Protein AF-A0A0S1MIK6-F1 (afdb_monomer_lite)

pLDDT: mean 86.22, std 11.85, range [40.47, 97.25]

Organism: Phakopsora pachyrhizi (NCBI:txid170000)

Radius of gyration: 14.86 Å; chains: 1; bounding box: 30×37×28 Å

Sequence (69 aa):
MSSANMSLVKIKITLDSDKAPEPQPESGEHILVQVVPLVDLHETLLEYSEKDGYMVDARLMHLSIGISG

Foldseek 3Di:
DDPPPDDDDDDDDDDPDPDDDDDDDDPPDDDDDDDDDLLCQQVVVVVQCPDPPGDDDPVSNVNSVVSND

Secondary structure (DSSP, 8-state):
---------------S--PPPPP-PPTT---------GGGHHHHHHHHHHSTT----HHHHHHHHHH--

Structure (mmCIF, N/CA/C/O backbone):
data_AF-A0A0S1MIK6-F1
#
_entry.id   AF-A0A0S1MIK6-F1
#
loop_
_atom_site.group_PDB
_atom_site.id
_atom_site.type_symbol
_atom_site.label_atom_id
_atom_site.label_alt_id
_atom_site.label_comp_id
_atom_site.label_asym_id
_atom_site.label_entity_id
_atom_site.label_seq_id
_atom_site.pdbx_PDB_ins_code
_atom_site.Cartn_x
_atom_site.Cartn_y
_atom_site.Cartn_z
_atom_site.occupancy
_atom_site.B_iso_or_equiv
_atom_site.auth_seq_id
_atom_site.auth_comp_id
_atom_site.auth_asym_id
_atom_site.auth_atom_id
_atom_site.pdbx_PDB_model_num
ATOM 1 N N . MET A 1 1 ? 5.721 18.011 16.081 1.00 40.47 1 MET A N 1
ATOM 2 C CA . MET A 1 1 ? 6.331 17.877 14.742 1.00 40.47 1 MET A CA 1
ATOM 3 C C . MET A 1 1 ? 7.521 16.944 14.864 1.00 40.47 1 MET A C 1
ATOM 5 O O . MET A 1 1 ? 8.513 17.338 15.462 1.00 40.47 1 MET A O 1
ATOM 9 N N . SER A 1 2 ? 7.402 15.691 14.424 1.00 48.88 2 SER A N 1
ATOM 10 C CA . SER A 1 2 ? 8.544 14.772 14.388 1.00 48.88 2 SER A CA 1
ATOM 11 C C . SER A 1 2 ? 9.462 15.181 13.238 1.00 48.88 2 SER A C 1
ATOM 13 O O . SER A 1 2 ? 9.002 15.297 12.103 1.00 48.88 2 SER A O 1
ATOM 15 N N . SER A 1 3 ? 10.741 15.420 13.514 1.00 54.06 3 SER A N 1
ATOM 16 C CA . SER A 1 3 ? 11.762 15.664 12.493 1.00 54.06 3 SER A CA 1
ATOM 17 C C . SER A 1 3 ? 12.035 14.369 11.719 1.00 54.06 3 SER A C 1
ATOM 19 O O . SER A 1 3 ? 12.956 13.626 12.051 1.00 54.06 3 SER A O 1
ATOM 21 N N . ALA A 1 4 ? 11.199 14.054 10.731 1.00 58.69 4 ALA A N 1
ATOM 22 C CA . ALA A 1 4 ? 11.416 12.916 9.849 1.00 58.69 4 ALA A CA 1
ATOM 23 C C . ALA A 1 4 ? 12.501 13.283 8.825 1.00 58.69 4 ALA A C 1
ATOM 25 O O . ALA A 1 4 ? 12.265 14.014 7.869 1.00 58.69 4 ALA A O 1
ATOM 26 N N . ASN A 1 5 ? 13.714 12.799 9.055 1.00 73.12 5 ASN A N 1
ATOM 27 C CA . ASN A 1 5 ? 14.891 12.960 8.204 1.00 73.12 5 ASN A CA 1
ATOM 28 C C . ASN A 1 5 ? 15.025 11.793 7.206 1.00 73.12 5 ASN A C 1
ATOM 30 O O . ASN A 1 5 ? 16.082 11.173 7.097 1.00 73.12 5 ASN A O 1
ATOM 34 N N . MET A 1 6 ? 13.941 11.468 6.495 1.00 76.81 6 MET A N 1
ATOM 35 C CA . MET A 1 6 ? 13.915 10.368 5.526 1.00 76.81 6 MET A CA 1
ATOM 36 C C . MET A 1 6 ? 14.295 10.848 4.120 1.00 76.81 6 MET A C 1
ATOM 38 O O . MET A 1 6 ? 13.808 11.875 3.656 1.00 76.81 6 MET A O 1
ATOM 42 N N . SER A 1 7 ? 15.138 10.076 3.429 1.00 79.56 7 SER A N 1
ATOM 43 C CA . SER A 1 7 ? 15.481 10.266 2.015 1.00 79.56 7 SER A CA 1
ATOM 44 C C . SER A 1 7 ? 15.078 9.025 1.222 1.00 79.56 7 SER A C 1
A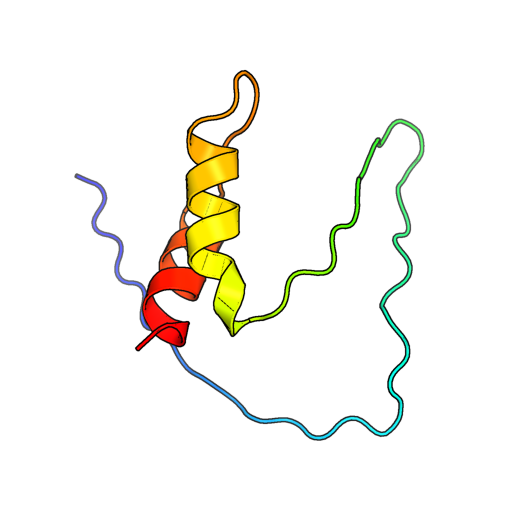TOM 46 O O . SER A 1 7 ? 15.337 7.903 1.665 1.00 79.56 7 SER A O 1
ATOM 48 N N . LEU A 1 8 ? 14.439 9.212 0.065 1.00 82.00 8 LEU A N 1
ATOM 49 C CA . LEU A 1 8 ? 14.034 8.116 -0.812 1.00 82.00 8 LEU A CA 1
ATOM 50 C C . LEU A 1 8 ? 15.158 7.782 -1.799 1.00 82.00 8 LEU A C 1
ATOM 52 O O . LEU A 1 8 ? 15.578 8.629 -2.585 1.00 82.00 8 LEU A O 1
ATOM 56 N N . VAL A 1 9 ? 15.590 6.521 -1.809 1.00 82.94 9 VAL A N 1
ATOM 57 C CA . VAL A 1 9 ? 16.558 5.987 -2.777 1.00 82.94 9 VAL A CA 1
ATOM 58 C C . VAL A 1 9 ? 15.891 4.863 -3.566 1.00 82.94 9 VAL A C 1
ATOM 60 O O . VAL A 1 9 ? 15.341 3.936 -2.976 1.00 82.94 9 VAL A O 1
ATOM 63 N N . LYS A 1 10 ? 15.935 4.938 -4.903 1.00 82.56 10 LYS A N 1
ATOM 64 C CA . LYS A 1 10 ? 15.379 3.918 -5.808 1.00 82.56 10 LYS A CA 1
ATOM 65 C C . LYS A 1 10 ? 16.510 3.061 -6.382 1.00 82.56 10 LYS A C 1
ATOM 67 O O . LYS A 1 10 ? 17.451 3.599 -6.959 1.00 82.56 10 LYS A O 1
ATOM 72 N N . ILE A 1 11 ? 16.402 1.738 -6.258 1.00 83.00 11 ILE A N 1
ATOM 73 C CA . ILE A 1 11 ? 17.310 0.768 -6.889 1.00 83.00 11 ILE A CA 1
ATOM 74 C C . ILE A 1 11 ? 16.479 -0.090 -7.839 1.00 83.00 11 ILE A C 1
ATOM 76 O O . ILE A 1 11 ? 15.444 -0.624 -7.447 1.00 83.00 11 ILE A O 1
ATOM 80 N N . LYS A 1 12 ? 16.923 -0.216 -9.092 1.00 84.19 12 LYS A N 1
ATOM 81 C CA . LYS A 1 12 ? 16.297 -1.102 -10.076 1.00 84.19 12 LYS A CA 1
ATOM 82 C C . LYS A 1 12 ? 17.024 -2.441 -10.073 1.00 84.19 12 LYS A C 1
ATOM 84 O O . LYS A 1 12 ? 18.228 -2.480 -10.310 1.00 84.19 12 LYS A O 1
ATOM 89 N N . ILE A 1 13 ? 16.284 -3.515 -9.832 1.00 81.81 13 ILE A N 1
ATOM 90 C CA . ILE A 1 13 ? 16.789 -4.889 -9.841 1.00 81.81 13 ILE A CA 1
ATOM 91 C C . ILE A 1 13 ? 15.965 -5.670 -10.862 1.00 81.81 13 ILE A C 1
ATOM 93 O O . ILE A 1 13 ? 14.746 -5.517 -10.919 1.00 81.81 13 ILE A O 1
ATOM 97 N N . THR A 1 14 ? 16.630 -6.479 -11.680 1.00 86.00 14 THR A N 1
ATOM 98 C CA . THR A 1 14 ? 15.973 -7.448 -12.563 1.00 86.00 14 THR A CA 1
ATOM 99 C C . THR A 1 14 ? 15.867 -8.770 -11.812 1.00 86.00 14 THR A C 1
ATOM 101 O O . THR A 1 14 ? 16.864 -9.225 -11.256 1.00 86.00 14 THR A O 1
ATOM 104 N N . LEU A 1 15 ? 14.672 -9.358 -11.767 1.00 82.19 15 LEU A N 1
ATOM 105 C CA . LEU A 1 15 ? 14.432 -10.653 -11.130 1.00 82.19 15 LEU A CA 1
ATOM 106 C C . LEU A 1 15 ? 14.402 -11.763 -12.184 1.00 82.19 15 LEU A C 1
ATOM 108 O O . LEU A 1 15 ? 13.923 -11.548 -13.294 1.00 82.19 15 LEU A O 1
ATOM 112 N N . ASP A 1 16 ? 14.872 -12.952 -11.809 1.00 84.12 16 ASP A N 1
ATOM 113 C CA . ASP A 1 16 ? 14.899 -14.129 -12.689 1.00 84.12 16 ASP A CA 1
ATOM 114 C C . ASP A 1 16 ? 13.536 -14.847 -12.777 1.00 84.12 16 ASP A C 1
ATOM 116 O O . ASP A 1 16 ? 13.336 -15.704 -13.638 1.00 84.12 16 ASP A O 1
ATOM 120 N N . SER A 1 17 ? 12.587 -14.529 -11.884 1.00 80.19 17 SER A N 1
ATOM 121 C CA . SER A 1 17 ? 11.240 -15.114 -11.872 1.00 80.19 17 SER A CA 1
ATOM 122 C C . SER A 1 17 ? 10.183 -14.138 -11.355 1.00 80.19 17 SER A C 1
ATOM 124 O O . SER A 1 17 ? 10.423 -13.459 -10.358 1.00 80.19 17 SER A O 1
ATOM 126 N N . ASP A 1 18 ? 8.985 -14.178 -11.941 1.00 74.44 18 ASP A N 1
ATOM 127 C CA . ASP A 1 18 ? 7.823 -13.362 -11.549 1.00 74.44 18 ASP A CA 1
ATOM 128 C C . ASP A 1 18 ? 6.983 -13.987 -10.415 1.00 74.44 18 ASP A C 1
ATOM 130 O O . ASP A 1 18 ? 5.772 -13.775 -10.322 1.00 74.44 18 ASP A O 1
ATOM 134 N N . LYS A 1 19 ? 7.582 -14.815 -9.548 1.00 78.19 19 LYS A N 1
ATOM 135 C CA . LYS A 1 19 ? 6.836 -15.418 -8.435 1.00 78.19 19 LYS A CA 1
ATOM 136 C C . LYS A 1 19 ? 6.491 -14.362 -7.386 1.00 78.19 19 LYS A C 1
ATOM 138 O O . LYS A 1 19 ? 7.379 -13.759 -6.788 1.00 78.19 19 LYS A O 1
ATOM 143 N N . ALA A 1 20 ? 5.195 -14.192 -7.131 1.00 75.75 20 ALA A N 1
ATOM 144 C CA . ALA A 1 20 ? 4.711 -13.388 -6.018 1.00 75.75 20 ALA A CA 1
ATOM 145 C C . ALA A 1 20 ? 5.142 -14.010 -4.672 1.00 75.75 20 ALA A C 1
ATOM 147 O O . ALA A 1 20 ? 5.186 -15.239 -4.560 1.00 75.75 20 ALA A O 1
ATOM 148 N N . PRO A 1 21 ? 5.460 -13.194 -3.652 1.00 77.81 21 PRO A N 1
ATOM 149 C CA . PRO A 1 21 ? 5.791 -13.702 -2.327 1.00 77.81 21 PRO A CA 1
ATOM 150 C C . PRO A 1 21 ? 4.570 -14.370 -1.685 1.00 77.81 21 PRO A C 1
ATOM 152 O O . PRO A 1 21 ? 3.472 -13.814 -1.691 1.00 77.81 21 PRO A O 1
ATOM 155 N N . GLU A 1 22 ? 4.776 -15.549 -1.099 1.00 83.00 22 GLU A N 1
ATOM 156 C CA . GLU A 1 22 ? 3.751 -16.235 -0.312 1.00 83.00 22 GLU A CA 1
ATOM 157 C C . GLU A 1 22 ? 3.857 -15.804 1.162 1.00 83.00 22 GLU A C 1
ATOM 159 O O . GLU A 1 22 ? 4.940 -15.916 1.748 1.00 83.00 22 GLU A O 1
ATOM 164 N N . PRO A 1 23 ? 2.775 -15.292 1.780 1.00 84.88 23 PRO A N 1
ATOM 165 C CA . PRO A 1 23 ? 2.784 -14.939 3.196 1.00 84.88 23 PRO A CA 1
ATOM 166 C C . PRO A 1 23 ? 2.958 -16.185 4.077 1.00 84.88 23 PRO A C 1
ATOM 168 O O . PRO A 1 23 ? 2.335 -17.218 3.841 1.00 84.88 23 PRO A O 1
ATOM 171 N N . GLN A 1 24 ? 3.779 -16.066 5.123 1.00 89.62 24 GLN A N 1
ATOM 172 C CA . GLN A 1 24 ? 4.045 -17.125 6.106 1.00 89.62 24 GLN A CA 1
ATOM 173 C C . GLN A 1 24 ? 3.648 -16.647 7.514 1.00 89.62 24 GLN A C 1
ATOM 175 O O . GLN A 1 24 ? 4.531 -16.350 8.314 1.00 89.62 24 GLN A O 1
ATOM 180 N N . PRO A 1 25 ? 2.342 -16.488 7.804 1.00 90.06 25 PRO A N 1
ATOM 181 C CA . PRO A 1 25 ? 1.887 -16.025 9.111 1.00 90.06 25 PRO A CA 1
ATOM 182 C C . PRO A 1 25 ? 2.151 -17.068 10.205 1.00 90.06 25 PRO A C 1
ATOM 184 O O . PRO A 1 25 ? 2.035 -18.277 9.975 1.00 90.06 25 PRO A O 1
ATOM 187 N N . GLU A 1 26 ? 2.456 -16.598 11.410 1.00 94.12 26 GLU A N 1
ATOM 188 C CA . GLU A 1 26 ? 2.573 -17.439 12.602 1.00 94.12 26 GLU A CA 1
ATOM 189 C C . GLU A 1 26 ? 1.198 -17.752 13.226 1.00 94.12 26 GLU A C 1
ATOM 191 O O . GLU A 1 26 ? 0.158 -17.189 12.872 1.00 94.12 26 GLU A O 1
ATOM 196 N N . SER A 1 27 ? 1.166 -18.690 14.179 1.00 92.75 27 SER A N 1
ATOM 197 C CA . SER A 1 27 ? -0.075 -19.084 14.854 1.00 92.75 27 SER A CA 1
ATOM 198 C C . SER A 1 27 ? -0.706 -17.900 15.594 1.00 92.75 27 SER A C 1
ATOM 200 O O . SER A 1 27 ? -0.161 -17.420 16.584 1.00 92.75 27 SER A O 1
ATOM 202 N N . GLY A 1 28 ? -1.907 -17.504 15.168 1.00 93.94 28 GLY A N 1
ATOM 203 C CA . GLY A 1 28 ? -2.650 -16.371 15.728 1.00 93.94 28 GLY A CA 1
ATOM 204 C C . GLY A 1 28 ? -2.536 -15.082 14.911 1.00 93.94 28 GLY A C 1
ATOM 205 O O . GLY A 1 28 ? -3.210 -14.107 15.238 1.00 93.94 28 GLY A O 1
ATOM 206 N N . GLU A 1 29 ? -1.739 -15.070 13.840 1.00 94.12 29 GLU A N 1
ATOM 207 C CA . GLU A 1 29 ? -1.661 -13.938 12.920 1.00 94.12 29 GLU A CA 1
ATOM 208 C C . GLU A 1 29 ? -2.732 -14.015 11.824 1.00 94.12 29 GLU A C 1
ATOM 210 O O . GLU A 1 29 ? -2.993 -15.061 11.228 1.00 94.12 29 GLU A O 1
ATOM 215 N N . HIS A 1 30 ? -3.323 -12.861 11.514 1.00 88.94 30 HIS A N 1
ATOM 216 C CA . HIS A 1 30 ? -4.256 -12.685 10.405 1.00 88.94 30 HIS A CA 1
ATOM 217 C C . HIS A 1 30 ? -3.710 -11.615 9.455 1.00 88.94 30 HIS A C 1
ATOM 219 O O . HIS A 1 30 ? -4.021 -10.433 9.589 1.00 88.94 30 HIS A O 1
ATOM 225 N N . ILE A 1 31 ? -2.865 -12.033 8.510 1.00 90.06 31 ILE A N 1
ATOM 226 C CA . ILE A 1 31 ? -2.226 -11.144 7.531 1.00 90.06 31 ILE A CA 1
ATOM 227 C C . ILE A 1 31 ? -2.953 -11.255 6.188 1.00 90.06 31 ILE A C 1
ATOM 229 O O . ILE A 1 31 ? -3.091 -12.344 5.634 1.00 90.06 31 ILE A O 1
ATOM 233 N N . LEU A 1 32 ? -3.390 -10.114 5.652 1.00 89.19 32 LEU A N 1
ATOM 234 C CA . LEU A 1 32 ? -3.947 -9.998 4.303 1.00 89.19 32 LEU A CA 1
ATOM 235 C C . LEU A 1 32 ? -2.886 -9.429 3.358 1.00 89.19 32 LEU A C 1
ATOM 237 O O . LEU A 1 32 ? -2.211 -8.457 3.695 1.00 89.19 32 LEU A O 1
ATOM 241 N N . VAL A 1 33 ? -2.756 -10.020 2.170 1.00 89.44 33 VAL A N 1
ATOM 242 C CA . VAL A 1 33 ? -1.832 -9.556 1.127 1.00 89.44 33 VAL A CA 1
ATOM 243 C C . VAL A 1 33 ? -2.630 -8.946 -0.018 1.00 89.44 33 VAL A C 1
ATOM 245 O O . VAL A 1 33 ? -3.508 -9.595 -0.581 1.00 89.44 33 VAL A O 1
ATOM 248 N N . GLN A 1 34 ? -2.291 -7.709 -0.375 1.00 89.62 34 GLN A N 1
ATOM 249 C CA . 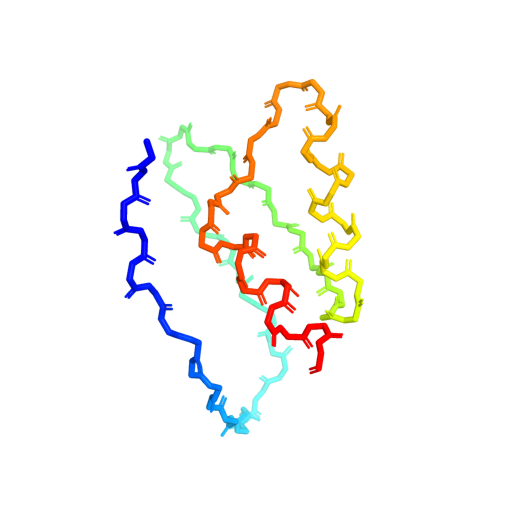GLN A 1 34 ? -2.865 -6.981 -1.503 1.00 89.62 34 GLN A CA 1
ATOM 250 C C . GLN A 1 34 ? -1.744 -6.649 -2.491 1.00 89.62 34 GLN A C 1
ATOM 252 O O . GLN A 1 34 ? -0.768 -5.992 -2.129 1.00 89.62 34 GLN A O 1
ATOM 257 N N . VAL A 1 35 ? -1.890 -7.077 -3.745 1.00 90.44 35 VAL A N 1
ATOM 258 C CA . VAL A 1 35 ? -1.013 -6.633 -4.837 1.00 90.44 35 VAL A CA 1
ATOM 259 C C . VAL A 1 35 ? -1.601 -5.351 -5.417 1.00 90.44 35 VAL A C 1
ATOM 261 O O . VAL A 1 35 ? -2.749 -5.348 -5.855 1.00 90.44 35 VAL A O 1
ATOM 264 N N . VAL A 1 36 ? -0.822 -4.270 -5.403 1.00 91.69 36 VAL A N 1
ATOM 265 C CA . VAL A 1 36 ? -1.240 -2.947 -5.885 1.00 91.69 36 VAL A CA 1
ATOM 266 C C . VAL A 1 36 ? -0.268 -2.490 -6.974 1.00 91.69 36 VAL A C 1
ATOM 268 O O . VAL A 1 36 ? 0.946 -2.511 -6.736 1.00 91.69 36 VAL A O 1
ATOM 271 N N . PRO A 1 37 ? -0.749 -2.094 -8.167 1.00 91.38 37 PRO A N 1
ATOM 272 C CA . PRO A 1 37 ? 0.099 -1.467 -9.172 1.00 91.38 37 PRO A CA 1
ATOM 273 C C . PRO A 1 37 ? 0.787 -0.227 -8.598 1.00 91.38 37 PRO A C 1
ATOM 275 O O . PRO A 1 37 ? 0.162 0.579 -7.918 1.00 91.38 37 PRO A O 1
ATOM 278 N N . LEU A 1 38 ? 2.077 -0.035 -8.890 1.00 90.06 38 LEU A N 1
ATOM 279 C CA . LEU A 1 38 ? 2.826 1.105 -8.340 1.00 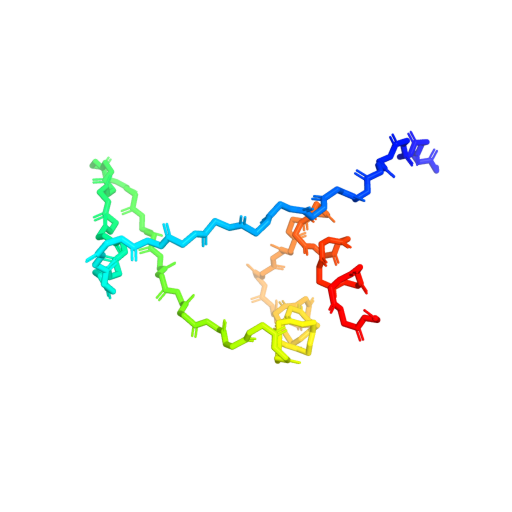90.06 38 LEU A CA 1
ATOM 280 C C . LEU A 1 38 ? 2.213 2.463 -8.708 1.00 90.06 38 LEU A C 1
ATOM 282 O O . LEU A 1 38 ? 2.312 3.396 -7.918 1.00 90.06 38 LEU A O 1
ATOM 286 N N . VAL A 1 39 ? 1.578 2.551 -9.880 1.00 91.06 39 VAL A N 1
ATOM 287 C CA . VAL A 1 39 ? 0.877 3.753 -10.358 1.00 91.06 39 VAL A CA 1
ATOM 288 C C . VAL A 1 39 ? -0.342 4.111 -9.506 1.00 91.06 39 VAL A C 1
ATOM 290 O O . VAL A 1 39 ? -0.640 5.289 -9.358 1.00 91.06 39 VAL A O 1
ATOM 293 N N . ASP A 1 40 ? -0.969 3.116 -8.878 1.00 94.81 40 ASP A N 1
ATOM 294 C CA . ASP A 1 40 ? -2.184 3.279 -8.073 1.00 94.81 40 ASP A CA 1
ATOM 295 C C . ASP A 1 40 ? -1.875 3.263 -6.565 1.00 94.81 40 ASP A C 1
ATOM 297 O O . ASP A 1 40 ? -2.775 3.396 -5.735 1.00 94.81 40 ASP A O 1
ATOM 301 N N . LEU A 1 41 ? -0.601 3.082 -6.180 1.00 94.75 41 LEU A N 1
ATOM 302 C CA . LEU A 1 41 ? -0.208 2.876 -4.784 1.00 94.75 41 LEU A CA 1
ATOM 303 C C . LEU A 1 41 ? -0.631 4.047 -3.895 1.00 94.75 41 LEU A C 1
ATOM 305 O O . LEU A 1 41 ? -1.156 3.825 -2.810 1.00 94.75 41 LEU A O 1
ATOM 309 N N . HIS A 1 42 ? -0.398 5.284 -4.334 1.00 95.38 42 HIS A N 1
ATOM 310 C CA . HIS A 1 42 ? -0.722 6.464 -3.532 1.00 95.38 42 HIS A CA 1
ATOM 311 C C . HIS A 1 42 ? -2.232 6.618 -3.311 1.00 95.38 42 HIS A C 1
ATOM 313 O O . HIS A 1 42 ? -2.663 6.819 -2.179 1.00 95.38 42 HIS A O 1
ATOM 319 N N . GLU A 1 43 ? -3.035 6.477 -4.368 1.00 95.88 43 GLU A N 1
ATOM 320 C CA . GLU A 1 43 ? -4.499 6.545 -4.278 1.00 95.88 43 GLU A CA 1
ATOM 321 C C . GLU A 1 43 ? -5.051 5.427 -3.386 1.00 95.88 43 GLU A C 1
ATOM 323 O O . GLU A 1 43 ? -5.794 5.698 -2.447 1.00 95.88 43 GLU A O 1
ATOM 328 N N . THR A 1 44 ? -4.566 4.197 -3.568 1.00 96.31 44 THR A N 1
ATOM 329 C CA . THR A 1 44 ? -4.955 3.051 -2.734 1.00 96.31 44 THR A CA 1
ATOM 330 C C . THR A 1 44 ? -4.671 3.296 -1.245 1.00 96.31 44 THR A C 1
ATOM 332 O O . THR A 1 44 ? -5.470 2.939 -0.379 1.00 96.31 44 THR A O 1
ATOM 335 N N . LEU A 1 45 ? -3.526 3.899 -0.905 1.00 96.62 45 LEU A N 1
ATOM 336 C CA . LEU A 1 45 ? -3.195 4.210 0.489 1.00 96.62 45 LEU A CA 1
ATOM 337 C C . LEU A 1 45 ? -4.044 5.352 1.056 1.00 96.62 45 LEU A C 1
ATOM 339 O O . LEU A 1 45 ? -4.370 5.307 2.243 1.00 96.62 45 LEU A O 1
ATOM 343 N N . LEU A 1 46 ? -4.421 6.342 0.241 1.00 96.44 46 LEU A N 1
ATOM 344 C CA . LEU A 1 46 ? -5.369 7.379 0.656 1.00 96.44 46 LEU A CA 1
ATOM 345 C C . LEU A 1 46 ? -6.725 6.764 1.008 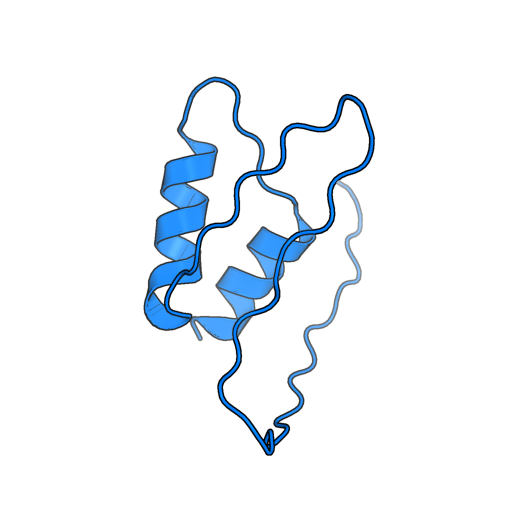1.00 96.44 46 LEU A C 1
ATOM 347 O O . LEU A 1 46 ? -7.219 7.008 2.108 1.00 96.44 46 LEU A O 1
ATOM 351 N N . GLU A 1 47 ? -7.258 5.886 0.158 1.00 97.25 47 GLU A N 1
ATOM 352 C CA . GLU A 1 47 ? -8.513 5.172 0.427 1.00 97.25 47 GLU A CA 1
ATOM 353 C C . GLU A 1 47 ? -8.446 4.362 1.732 1.00 97.25 47 GLU A C 1
ATOM 355 O O . GLU A 1 47 ? -9.364 4.405 2.553 1.00 97.25 47 GLU A O 1
ATOM 360 N N . TYR A 1 48 ? -7.335 3.656 1.981 1.00 96.81 48 TYR A N 1
ATOM 361 C CA . TYR A 1 48 ? -7.145 2.943 3.248 1.00 96.81 48 TYR A CA 1
ATOM 362 C C . TYR A 1 48 ? -7.038 3.878 4.450 1.00 96.81 48 TYR A C 1
ATOM 364 O O . TYR A 1 48 ? -7.473 3.502 5.535 1.00 96.81 48 TYR A O 1
ATOM 372 N N . SER A 1 49 ? -6.469 5.073 4.286 1.00 96.44 49 SER A N 1
ATOM 373 C CA . SER A 1 49 ? -6.363 6.046 5.377 1.00 96.44 49 SER A CA 1
ATOM 374 C C . SER A 1 49 ? -7.718 6.618 5.802 1.00 96.44 49 SER A C 1
ATOM 376 O O . SER A 1 49 ? -7.871 7.026 6.951 1.00 96.44 49 SER A O 1
ATOM 378 N N . GLU A 1 50 ? -8.703 6.603 4.902 1.00 97.00 50 GLU A N 1
ATOM 379 C CA . GLU A 1 50 ? -10.073 7.060 5.159 1.00 97.00 50 GLU A CA 1
ATOM 380 C C . GLU A 1 50 ? -10.977 5.946 5.716 1.00 97.00 50 GLU A C 1
ATOM 382 O O . GLU A 1 50 ? -12.086 6.214 6.179 1.00 97.00 50 GLU A O 1
ATOM 387 N N . LYS A 1 51 ? -10.518 4.688 5.694 1.00 97.00 51 LYS A N 1
ATOM 388 C CA . LYS A 1 51 ? -11.303 3.525 6.116 1.00 97.00 51 LYS A CA 1
ATOM 389 C C . LYS A 1 51 ? -11.243 3.311 7.631 1.00 97.00 51 LYS A C 1
ATOM 391 O O . LYS A 1 51 ? -10.171 3.177 8.220 1.00 97.00 51 LYS A O 1
ATOM 396 N N . ASP A 1 52 ? -12.409 3.160 8.256 1.00 96.69 52 ASP A N 1
ATOM 397 C CA . ASP A 1 52 ? -12.510 2.890 9.693 1.00 96.69 52 ASP A CA 1
ATOM 398 C C . ASP A 1 52 ? -11.757 1.616 10.103 1.00 96.69 52 ASP A C 1
ATOM 400 O O . ASP A 1 52 ? -11.957 0.532 9.546 1.00 96.69 52 ASP A O 1
ATOM 404 N N . GLY A 1 53 ? -10.902 1.750 11.119 1.00 95.56 53 GLY A N 1
ATOM 405 C CA . GLY A 1 53 ? -10.088 0.656 11.654 1.00 95.56 53 GLY A CA 1
ATOM 406 C C . GLY A 1 53 ? -8.787 0.392 10.891 1.00 95.56 53 GLY A C 1
ATOM 407 O O . GLY A 1 53 ? -8.104 -0.582 11.204 1.00 95.56 53 GLY A O 1
ATOM 408 N N . TYR A 1 54 ? -8.428 1.241 9.924 1.00 96.50 54 TYR A N 1
ATOM 409 C CA . TYR A 1 54 ? -7.180 1.144 9.170 1.00 96.50 54 TYR A CA 1
ATOM 410 C C . TYR A 1 54 ? -6.226 2.272 9.565 1.00 96.50 54 TYR A C 1
ATOM 412 O O . TYR A 1 54 ? -6.628 3.366 9.954 1.00 96.50 54 TYR A O 1
ATOM 420 N N . MET A 1 55 ? -4.928 1.989 9.481 1.00 96.25 55 MET A N 1
ATOM 421 C CA . MET A 1 55 ? -3.875 2.979 9.675 1.00 96.25 55 MET A CA 1
ATOM 422 C C . MET A 1 55 ? -2.734 2.673 8.714 1.00 96.25 55 MET A C 1
ATOM 424 O O . MET A 1 55 ? -2.243 1.545 8.660 1.00 96.25 55 MET A O 1
ATOM 428 N N . VAL A 1 56 ? -2.308 3.682 7.96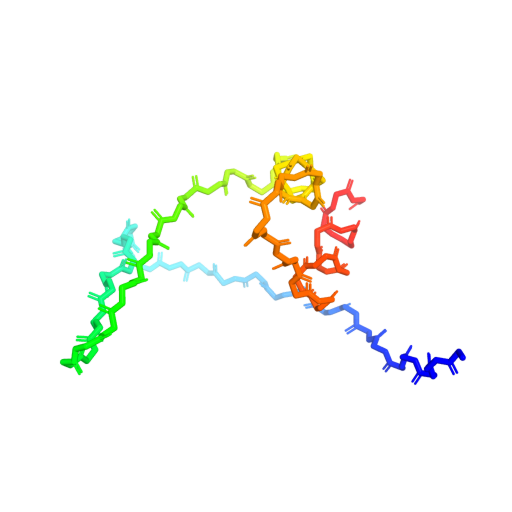0 1.00 95.75 56 VAL A N 1
ATOM 429 C CA . VAL A 1 56 ? -1.213 3.551 6.994 1.00 95.75 56 VAL A CA 1
ATOM 430 C C . VAL A 1 56 ? 0.122 3.851 7.676 1.00 95.75 56 VAL A C 1
ATOM 432 O O . VAL A 1 56 ? 0.269 4.865 8.358 1.00 95.75 56 VAL A O 1
ATOM 435 N N . ASP A 1 57 ? 1.120 2.982 7.476 1.00 95.50 57 ASP A N 1
ATOM 436 C CA . ASP A 1 57 ? 2.487 3.223 7.951 1.00 95.50 57 ASP A CA 1
ATOM 437 C C . ASP A 1 57 ? 3.070 4.469 7.267 1.00 95.50 57 ASP A C 1
ATOM 439 O O . ASP A 1 57 ? 3.051 4.601 6.040 1.00 95.50 57 ASP A O 1
ATOM 443 N N . ALA A 1 58 ? 3.628 5.385 8.060 1.00 91.56 58 ALA A N 1
ATOM 444 C CA . ALA A 1 58 ? 4.157 6.643 7.545 1.00 91.56 58 ALA A CA 1
ATOM 445 C C . ALA A 1 58 ? 5.240 6.436 6.471 1.00 91.56 58 ALA A C 1
ATOM 447 O O . ALA A 1 58 ? 5.283 7.203 5.510 1.00 91.56 58 ALA A O 1
ATOM 448 N N . ARG A 1 59 ? 6.092 5.407 6.579 1.00 91.69 59 ARG A N 1
ATOM 449 C CA . ARG A 1 59 ? 7.143 5.120 5.585 1.00 91.69 59 ARG A CA 1
ATOM 450 C C . ARG A 1 59 ? 6.534 4.657 4.268 1.00 91.69 59 ARG A C 1
ATOM 452 O O . ARG A 1 59 ? 7.022 5.056 3.215 1.00 91.69 59 ARG A O 1
ATOM 459 N N . LEU A 1 60 ? 5.468 3.859 4.332 1.00 93.00 60 LEU A N 1
ATOM 460 C CA . LEU A 1 60 ? 4.735 3.402 3.153 1.00 93.00 60 LEU A CA 1
ATOM 461 C C . LEU A 1 60 ? 4.039 4.575 2.447 1.00 93.00 60 LEU A C 1
ATOM 463 O O . LEU A 1 60 ? 4.134 4.702 1.227 1.00 93.00 60 LEU A O 1
ATOM 467 N N . MET A 1 61 ? 3.444 5.492 3.215 1.00 92.88 61 MET A N 1
ATOM 468 C CA . MET A 1 61 ? 2.867 6.724 2.669 1.00 92.88 61 MET A CA 1
ATOM 469 C C . MET A 1 61 ? 3.931 7.602 1.992 1.00 92.88 61 MET A C 1
ATOM 471 O O . MET A 1 61 ? 3.765 7.993 0.838 1.00 92.88 61 MET A O 1
ATOM 475 N N . HIS A 1 62 ? 5.070 7.847 2.653 1.00 89.50 62 HIS A N 1
ATOM 476 C CA . HIS A 1 62 ? 6.175 8.627 2.076 1.00 89.50 62 HIS A CA 1
ATOM 477 C C . HIS A 1 62 ? 6.768 7.967 0.823 1.00 89.50 62 HIS A C 1
ATOM 479 O O . HIS A 1 62 ? 7.109 8.668 -0.132 1.00 89.5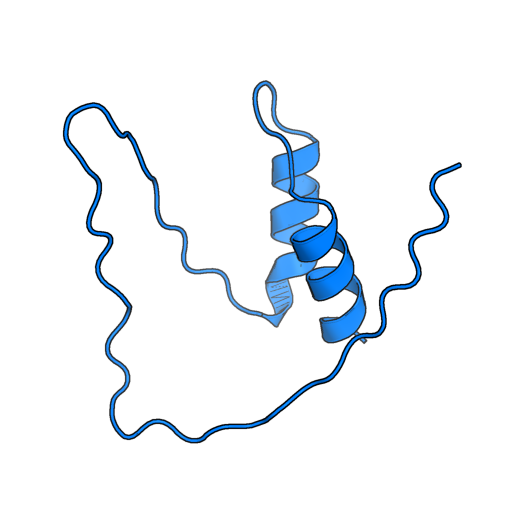0 62 HIS A O 1
ATOM 485 N N . LEU A 1 63 ? 6.864 6.631 0.800 1.00 91.31 63 LEU A N 1
ATOM 486 C CA . LEU A 1 63 ? 7.260 5.882 -0.392 1.00 91.31 63 LEU A CA 1
ATOM 487 C C . LEU A 1 63 ? 6.298 6.165 -1.549 1.00 91.31 63 LEU A C 1
ATOM 489 O O . LEU A 1 63 ? 6.761 6.511 -2.632 1.00 91.31 63 LEU A O 1
ATOM 493 N N . SER A 1 64 ? 4.985 6.062 -1.315 1.00 92.19 64 SER A N 1
ATOM 494 C CA . SER A 1 64 ? 3.970 6.261 -2.358 1.00 92.19 64 SER A CA 1
ATOM 495 C C . SER A 1 64 ? 4.025 7.659 -2.986 1.00 92.19 64 SER A C 1
ATOM 497 O O . SER A 1 64 ? 3.986 7.782 -4.209 1.00 92.19 64 SER A O 1
ATOM 499 N N . ILE A 1 65 ? 4.242 8.701 -2.175 1.00 88.88 65 ILE A N 1
ATOM 500 C CA . ILE A 1 65 ? 4.422 10.082 -2.646 1.00 88.88 65 ILE A CA 1
ATOM 501 C C . ILE A 1 65 ? 5.672 10.182 -3.530 1.00 88.88 65 ILE A C 1
ATOM 503 O O . ILE A 1 65 ? 5.638 10.776 -4.603 1.00 88.88 65 ILE A O 1
ATOM 507 N N . GLY A 1 66 ? 6.780 9.580 -3.095 1.00 85.06 66 GLY A N 1
ATOM 508 C CA . GLY A 1 66 ? 8.063 9.685 -3.787 1.00 85.06 66 GLY A CA 1
ATOM 509 C C . GLY A 1 66 ? 8.200 8.840 -5.062 1.00 85.06 66 GLY A C 1
ATOM 510 O O . GLY A 1 66 ? 9.095 9.102 -5.869 1.00 85.06 66 GLY A O 1
ATOM 511 N N . ILE A 1 67 ? 7.355 7.823 -5.257 1.00 85.06 67 ILE A N 1
ATOM 512 C CA . ILE A 1 67 ? 7.324 7.034 -6.502 1.00 85.06 67 ILE A CA 1
ATOM 513 C C . ILE A 1 67 ? 6.300 7.543 -7.520 1.00 85.06 67 ILE A C 1
ATOM 515 O O . ILE A 1 67 ? 6.439 7.216 -8.694 1.00 85.06 67 ILE A O 1
ATOM 519 N N . SER A 1 68 ? 5.306 8.322 -7.080 1.00 68.62 68 SER A N 1
ATOM 520 C CA . SER A 1 68 ? 4.257 8.889 -7.944 1.00 68.62 68 SER A CA 1
ATOM 521 C C . SER A 1 68 ? 4.712 10.143 -8.709 1.00 68.62 68 SER A C 1
ATOM 523 O O . SER A 1 68 ? 3.940 10.695 -9.489 1.00 68.62 68 SER A O 1
ATOM 525 N N . GLY A 1 69 ? 5.948 10.601 -8.469 1.00 57.50 69 GLY A N 1
ATOM 526 C CA . GLY A 1 69 ? 6.598 11.733 -9.139 1.00 57.50 69 GLY A CA 1
ATOM 527 C C . GLY A 1 69 ? 7.721 11.336 -10.089 1.00 57.50 69 GLY A C 1
ATOM 528 O O . GLY A 1 69 ? 8.338 10.257 -9.899 1.00 57.50 69 GLY A O 1
#